Protein AF-A0A662KPY4-F1 (afdb_monomer_lite)

Radius of gyration: 17.24 Å; chains: 1; bounding box: 40×24×36 Å

pLDDT: mean 90.25, std 9.87, range [57.12, 98.25]

Secondary structure (DSSP, 8-state):
---GGGSSSSTTPPPTTS--HHHHHHHHHHHTSPPEEEEEETTEEEEEE--

Foldseek 3Di:
DPDPVVQQPDQPGADPVGDRVVVVVVVVVVVVDWDWDWDDDPPDIDIDTDD

Sequence (51 aa):
MIPRTAYDWEITVFSPDGRLFQVEYAREAVKRGTTTVGIKFKNGIALIVDK

Structure (mmCIF, N/CA/C/O backbone):
data_AF-A0A662KPY4-F1
#
_entry.id   AF-A0A662KPY4-F1
#
loop_
_atom_site.group_PDB
_atom_site.id
_atom_site.type_symbol
_atom_site.label_atom_id
_atom_site.label_alt_id
_atom_site.label_comp_id
_atom_site.label_asym_id
_atom_site.label_entity_id
_atom_site.label_seq_id
_atom_site.pdbx_PDB_ins_code
_atom_site.Cartn_x
_atom_site.Cartn_y
_atom_site.Cartn_z
_atom_site.occupancy
_atom_site.B_iso_or_equiv
_atom_site.auth_seq_id
_atom_site.auth_comp_id
_atom_site.auth_asym_id
_atom_site.auth_atom_id
_atom_site.pdbx_PDB_model_num
ATOM 1 N N . MET A 1 1 ? 18.834 -13.395 -22.167 1.00 57.12 1 MET A N 1
ATOM 2 C CA . MET A 1 1 ? 17.988 -12.815 -21.103 1.00 57.12 1 MET A CA 1
ATOM 3 C C . MET A 1 1 ? 18.090 -11.307 -21.234 1.00 57.12 1 MET A C 1
ATOM 5 O O . MET A 1 1 ? 19.200 -10.798 -21.167 1.00 57.12 1 MET A O 1
ATOM 9 N N . ILE A 1 2 ? 16.992 -10.617 -21.542 1.00 60.91 2 ILE A N 1
ATOM 10 C CA . ILE A 1 2 ? 17.004 -9.151 -21.643 1.00 60.91 2 ILE A CA 1
ATOM 11 C C . ILE A 1 2 ? 17.094 -8.595 -20.210 1.00 60.91 2 ILE A C 1
ATOM 13 O O . ILE A 1 2 ? 16.389 -9.113 -19.338 1.00 60.91 2 ILE A O 1
ATOM 17 N N . PRO A 1 3 ? 17.970 -7.613 -19.925 1.00 67.44 3 PRO A N 1
ATOM 18 C CA . PRO A 1 3 ? 18.084 -7.036 -18.591 1.00 67.44 3 PRO A CA 1
ATOM 19 C C . PRO A 1 3 ? 16.740 -6.493 -18.101 1.00 67.44 3 PRO A C 1
ATOM 21 O O . PRO A 1 3 ? 15.999 -5.887 -18.869 1.00 67.44 3 PRO A O 1
ATOM 24 N N . ARG A 1 4 ? 16.440 -6.658 -16.807 1.00 65.88 4 ARG A N 1
ATOM 25 C CA . ARG A 1 4 ? 15.240 -6.076 -16.172 1.00 65.88 4 ARG A CA 1
ATOM 26 C C . ARG A 1 4 ? 15.147 -4.561 -16.407 1.00 65.88 4 ARG A C 1
ATOM 28 O O . ARG A 1 4 ? 14.058 -4.043 -16.627 1.00 65.88 4 ARG A O 1
ATOM 35 N N . THR A 1 5 ? 16.305 -3.905 -16.458 1.00 71.00 5 THR A N 1
ATOM 36 C CA . THR A 1 5 ? 16.481 -2.480 -16.762 1.00 71.00 5 THR A CA 1
ATOM 37 C C . THR A 1 5 ? 16.039 -2.064 -18.169 1.00 71.00 5 THR A C 1
ATOM 39 O O . THR A 1 5 ? 15.891 -0.884 -18.453 1.00 71.00 5 THR A O 1
ATOM 42 N N . ALA A 1 6 ? 15.807 -3.008 -19.084 1.00 78.12 6 ALA A N 1
ATOM 43 C CA . ALA A 1 6 ? 15.281 -2.690 -20.410 1.00 78.12 6 ALA A CA 1
ATOM 44 C C . ALA A 1 6 ? 13.772 -2.392 -20.405 1.00 78.12 6 ALA A C 1
ATOM 46 O O . ALA A 1 6 ? 13.248 -1.932 -21.415 1.00 78.12 6 ALA A O 1
ATOM 47 N N . TYR A 1 7 ? 13.070 -2.667 -19.301 1.00 82.94 7 TYR A N 1
ATOM 48 C CA . TYR A 1 7 ? 11.612 -2.529 -19.203 1.00 82.94 7 TYR A CA 1
ATOM 49 C C . TYR A 1 7 ? 11.166 -1.560 -18.109 1.00 82.94 7 TYR A C 1
ATOM 51 O O . TYR A 1 7 ? 9.971 -1.366 -17.924 1.00 82.94 7 TYR A O 1
ATOM 59 N N . ASP A 1 8 ? 12.096 -0.965 -17.364 1.00 81.50 8 ASP A N 1
ATOM 60 C CA . ASP A 1 8 ? 11.774 -0.055 -16.268 1.00 81.50 8 ASP A CA 1
ATOM 61 C C . ASP A 1 8 ? 12.066 1.419 -16.571 1.00 81.50 8 ASP A C 1
ATOM 63 O O . ASP A 1 8 ? 11.941 2.254 -15.684 1.00 81.50 8 ASP A O 1
ATOM 67 N N . TRP A 1 9 ? 12.396 1.774 -17.810 1.00 83.12 9 TRP A N 1
ATOM 68 C CA . TRP A 1 9 ? 12.668 3.158 -18.215 1.00 83.12 9 TRP A CA 1
ATOM 69 C C . TRP A 1 9 ? 11.393 3.982 -18.486 1.00 83.12 9 TRP A C 1
ATOM 71 O O . TRP A 1 9 ? 11.441 5.208 -18.431 1.00 83.12 9 TRP A O 1
ATOM 81 N N . GLU A 1 10 ? 10.250 3.330 -18.721 1.00 87.69 10 GLU A N 1
ATOM 82 C CA . GLU A 1 10 ? 8.952 3.962 -18.994 1.00 87.69 10 GLU A CA 1
ATOM 83 C C . GLU A 1 10 ? 7.835 3.391 -18.105 1.00 87.69 10 GLU A C 1
ATOM 85 O O . GLU A 1 10 ? 7.833 2.213 -17.751 1.00 87.69 10 GLU A O 1
ATOM 90 N N . ILE A 1 11 ? 6.842 4.222 -17.760 1.00 88.50 11 ILE A N 1
ATOM 91 C CA . ILE A 1 11 ? 5.751 3.838 -16.843 1.00 88.50 11 ILE A CA 1
ATOM 92 C C . ILE A 1 11 ? 4.720 2.885 -17.469 1.00 88.50 11 ILE A C 1
ATOM 94 O O . ILE A 1 11 ? 4.059 2.137 -16.752 1.00 88.50 11 ILE A O 1
ATOM 98 N N . THR A 1 12 ? 4.584 2.895 -18.796 1.00 92.75 12 THR A N 1
ATOM 99 C CA . THR A 1 12 ? 3.590 2.108 -19.549 1.00 92.75 12 THR A CA 1
ATOM 100 C C . THR A 1 12 ? 4.163 0.855 -20.213 1.00 92.75 12 THR A C 1
ATOM 102 O O . THR A 1 12 ? 3.430 0.148 -20.903 1.00 92.75 12 THR A O 1
ATOM 105 N N . VAL A 1 13 ? 5.456 0.566 -20.034 1.00 92.00 13 VAL A N 1
ATOM 106 C CA . VAL A 1 13 ? 6.112 -0.593 -20.652 1.00 92.00 13 VAL A CA 1
ATOM 107 C C . VAL A 1 13 ? 5.918 -1.833 -19.787 1.00 92.00 13 VAL A C 1
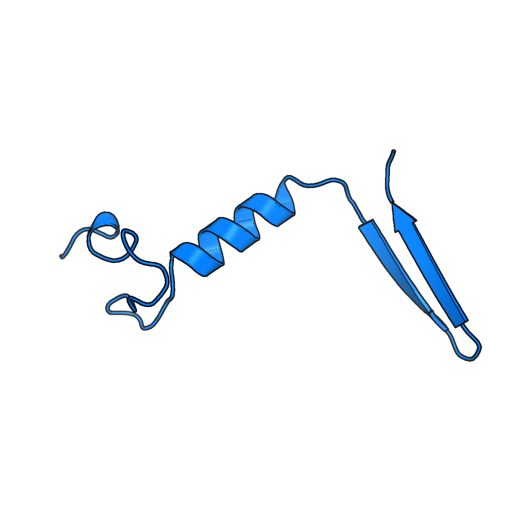ATOM 109 O O . VAL A 1 13 ? 6.317 -1.875 -18.624 1.00 92.00 13 VAL A O 1
ATOM 112 N N . PHE A 1 14 ? 5.327 -2.866 -20.384 1.00 92.69 14 PHE A N 1
ATOM 113 C CA . PHE A 1 14 ? 5.230 -4.185 -19.774 1.00 92.69 14 PHE A CA 1
ATOM 114 C C . PHE A 1 14 ? 6.541 -4.958 -19.935 1.00 92.69 14 PHE A C 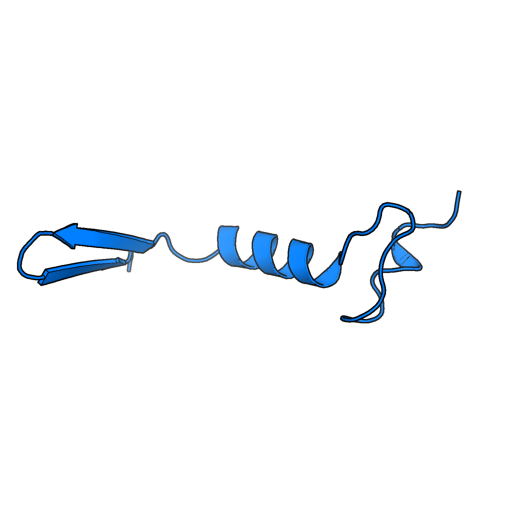1
ATOM 116 O O . PHE A 1 14 ? 7.143 -4.984 -21.010 1.00 92.69 14 PHE A O 1
ATOM 123 N N . SER A 1 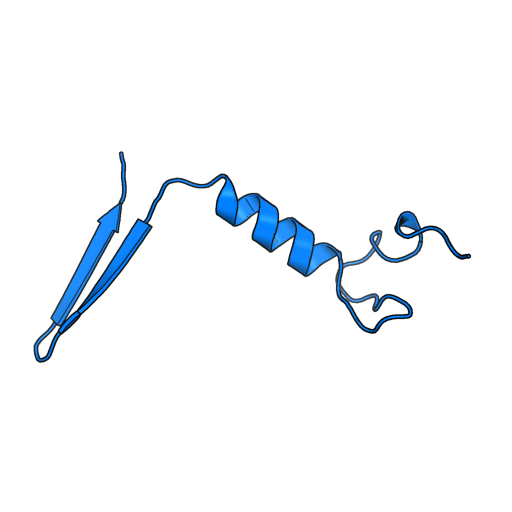15 ? 6.954 -5.637 -18.870 1.00 91.25 15 SER A N 1
ATOM 124 C CA . SER A 1 15 ? 8.023 -6.627 -18.912 1.00 91.25 15 SER A CA 1
ATOM 125 C C . SER A 1 15 ? 7.580 -7.905 -19.650 1.00 91.25 15 SER A C 1
ATOM 127 O O . SER A 1 15 ? 6.381 -8.130 -19.833 1.00 91.25 15 SER A O 1
ATOM 129 N N . PRO A 1 16 ? 8.509 -8.798 -20.040 1.00 90.06 16 PRO A N 1
ATOM 130 C CA . PRO A 1 16 ? 8.173 -10.063 -20.703 1.00 90.06 16 PRO A CA 1
ATOM 131 C C . PRO A 1 16 ? 7.266 -10.983 -19.876 1.00 90.06 16 PRO A C 1
ATOM 133 O O . PRO A 1 16 ? 6.559 -11.814 -20.436 1.00 90.06 16 PRO A O 1
ATOM 136 N N . ASP A 1 17 ? 7.282 -10.835 -18.550 1.00 91.25 17 ASP A N 1
ATOM 137 C CA . ASP A 1 17 ? 6.405 -11.521 -17.599 1.00 91.25 17 ASP A CA 1
ATOM 138 C C . ASP A 1 17 ? 5.110 -10.741 -17.281 1.00 91.25 17 ASP A C 1
ATOM 140 O O . ASP A 1 17 ? 4.364 -11.127 -16.385 1.00 91.25 17 ASP A O 1
ATOM 144 N N . GLY A 1 18 ? 4.812 -9.666 -18.022 1.00 92.06 18 GLY A N 1
ATOM 145 C CA . GLY A 1 18 ? 3.537 -8.944 -17.958 1.00 92.06 18 GLY A CA 1
ATOM 146 C C . GLY A 1 18 ? 3.403 -7.977 -16.781 1.00 92.06 18 GLY A C 1
ATOM 147 O O . GLY A 1 18 ? 2.288 -7.666 -16.365 1.00 92.06 18 GLY A O 1
ATOM 148 N N . ARG A 1 19 ? 4.516 -7.490 -16.225 1.00 92.88 19 ARG A N 1
ATOM 149 C CA . ARG A 1 19 ? 4.526 -6.597 -15.057 1.00 92.88 19 ARG A CA 1
ATOM 150 C C . ARG A 1 19 ? 4.904 -5.178 -15.443 1.00 92.88 19 ARG A C 1
ATOM 152 O O . ARG A 1 19 ? 5.621 -4.948 -16.411 1.00 92.88 19 ARG A O 1
ATOM 159 N N . LEU A 1 20 ? 4.464 -4.230 -14.621 1.00 94.44 20 LEU A N 1
ATOM 160 C CA . LEU A 1 20 ? 4.872 -2.830 -14.689 1.00 94.44 20 LEU A CA 1
ATOM 161 C C . LEU A 1 20 ? 5.842 -2.549 -13.544 1.00 94.44 20 LEU A C 1
ATOM 163 O O . LEU A 1 20 ? 5.425 -2.298 -12.411 1.00 94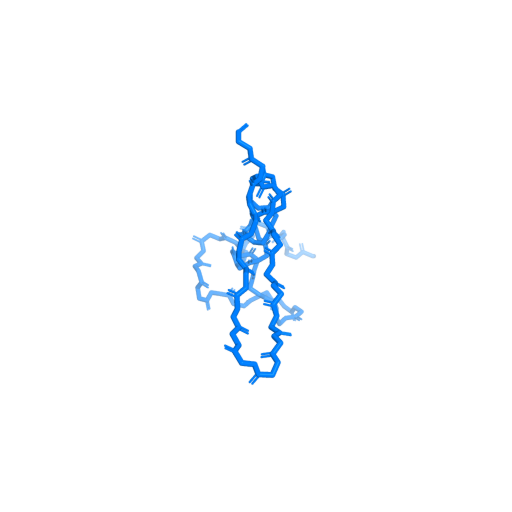.44 20 LEU A O 1
ATOM 167 N N . PHE A 1 21 ? 7.144 -2.602 -13.826 1.00 92.94 21 PHE A N 1
ATOM 168 C CA . PHE A 1 21 ? 8.167 -2.434 -12.789 1.00 92.94 21 PHE A CA 1
ATOM 169 C C . PHE A 1 21 ? 8.089 -1.070 -12.095 1.00 92.94 21 PHE A C 1
ATOM 171 O O . PHE A 1 21 ? 8.265 -1.003 -10.881 1.00 92.94 21 PHE A O 1
ATOM 178 N N . GLN A 1 22 ? 7.705 -0.013 -12.814 1.00 93.19 22 GLN A N 1
ATOM 179 C CA . GLN A 1 22 ? 7.485 1.313 -12.230 1.00 93.19 22 GLN A CA 1
ATOM 180 C C . GLN A 1 22 ? 6.381 1.331 -11.153 1.00 93.19 22 GLN A C 1
ATOM 182 O O . GLN A 1 22 ? 6.536 1.978 -10.117 1.00 93.19 22 GLN A O 1
ATOM 187 N N . VAL A 1 23 ? 5.300 0.558 -11.320 1.00 94.56 23 VAL A N 1
ATOM 188 C CA . VAL A 1 23 ? 4.238 0.434 -10.299 1.00 94.56 23 VAL A CA 1
ATOM 189 C C . VAL A 1 23 ? 4.746 -0.313 -9.065 1.00 94.56 23 VAL A C 1
ATOM 191 O O . VAL A 1 23 ? 4.408 0.032 -7.933 1.00 94.56 23 VAL A O 1
ATOM 194 N N . GLU A 1 24 ? 5.584 -1.327 -9.254 1.00 93.38 24 GLU A N 1
ATOM 195 C CA . GLU A 1 24 ? 6.173 -2.070 -8.140 1.00 93.38 24 GLU A CA 1
ATOM 196 C C . GLU A 1 24 ? 7.159 -1.224 -7.341 1.00 93.38 24 GLU A C 1
ATOM 198 O O . GLU A 1 24 ? 7.100 -1.226 -6.112 1.00 93.38 24 GLU A O 1
ATOM 203 N N . TYR A 1 25 ? 8.008 -0.450 -8.018 1.00 92.19 25 TYR A N 1
ATOM 204 C CA . TYR A 1 25 ? 8.900 0.500 -7.359 1.00 92.19 25 TYR A CA 1
ATOM 205 C C . TYR A 1 25 ? 8.112 1.538 -6.549 1.00 92.19 25 TYR A C 1
ATOM 207 O O . TYR A 1 25 ? 8.470 1.816 -5.403 1.00 92.19 25 TYR A O 1
ATOM 215 N N . ALA A 1 26 ? 6.985 2.033 -7.076 1.00 93.81 26 ALA A N 1
ATOM 216 C CA . ALA A 1 26 ? 6.089 2.909 -6.324 1.00 93.81 26 ALA A CA 1
ATOM 217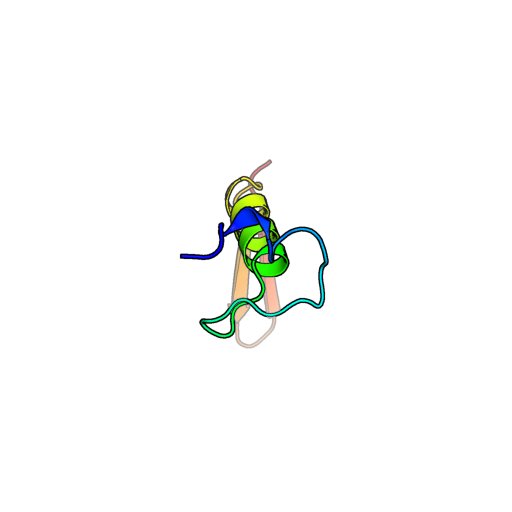 C C . ALA A 1 26 ? 5.525 2.225 -5.061 1.00 93.81 26 ALA A C 1
ATOM 219 O O . ALA A 1 26 ? 5.474 2.843 -3.997 1.00 93.81 26 ALA A O 1
ATOM 220 N N . ARG A 1 27 ? 5.162 0.933 -5.122 1.00 95.25 27 ARG A N 1
ATOM 221 C CA . ARG A 1 27 ? 4.723 0.176 -3.930 1.00 95.25 27 ARG A CA 1
ATOM 222 C C . ARG A 1 27 ? 5.835 0.021 -2.894 1.00 95.25 27 ARG A C 1
ATOM 224 O O . ARG A 1 27 ? 5.555 0.120 -1.702 1.00 95.25 27 ARG A O 1
ATOM 231 N N . GLU A 1 28 ? 7.079 -0.196 -3.315 1.00 94.69 28 GLU A N 1
ATOM 232 C CA . GLU A 1 28 ? 8.219 -0.249 -2.388 1.00 94.69 28 GLU A CA 1
ATOM 233 C C . GLU A 1 28 ? 8.482 1.102 -1.712 1.00 94.69 28 GLU A C 1
ATOM 235 O O . GLU A 1 28 ? 8.830 1.135 -0.532 1.00 94.69 28 GLU A O 1
ATOM 240 N N . ALA A 1 29 ? 8.260 2.220 -2.411 1.00 93.88 29 ALA A N 1
ATOM 241 C CA . ALA A 1 29 ? 8.331 3.547 -1.804 1.00 93.88 29 ALA A CA 1
ATOM 242 C C . ALA A 1 29 ? 7.258 3.734 -0.715 1.00 93.88 29 ALA A C 1
ATOM 244 O O . ALA A 1 29 ? 7.573 4.220 0.370 1.00 93.88 29 ALA A O 1
ATOM 245 N N . VAL A 1 30 ? 6.023 3.266 -0.946 1.00 95.25 30 VAL A N 1
ATOM 246 C CA . VAL A 1 30 ? 4.937 3.320 0.055 1.00 95.25 30 VAL A CA 1
ATOM 247 C C . VAL A 1 30 ? 5.291 2.542 1.325 1.00 95.25 30 VAL A C 1
ATOM 249 O O . VAL A 1 30 ? 5.004 3.014 2.421 1.00 95.25 30 VAL A O 1
ATOM 252 N N . LYS A 1 31 ? 5.967 1.391 1.214 1.00 93.00 31 LYS A N 1
ATOM 253 C CA . LYS A 1 31 ? 6.398 0.600 2.386 1.00 93.00 31 LYS A CA 1
ATOM 254 C C . LYS A 1 31 ? 7.391 1.328 3.295 1.00 93.00 31 LYS A C 1
ATOM 256 O O . LYS A 1 31 ? 7.530 0.949 4.451 1.00 93.00 31 LYS A O 1
ATOM 261 N N . ARG A 1 32 ? 8.105 2.327 2.770 1.00 93.62 32 ARG A N 1
ATOM 262 C CA . ARG A 1 32 ? 9.030 3.173 3.540 1.00 93.62 32 ARG A CA 1
ATOM 263 C C . ARG A 1 32 ? 8.338 4.392 4.154 1.00 93.62 32 ARG A C 1
ATOM 265 O O . ARG A 1 32 ? 8.981 5.124 4.897 1.00 93.62 32 ARG A O 1
ATOM 272 N N . GLY A 1 33 ? 7.073 4.633 3.809 1.00 92.94 33 GLY A N 1
ATOM 273 C CA . GLY A 1 33 ? 6.268 5.706 4.379 1.00 92.94 33 GLY A CA 1
ATOM 274 C C . GLY A 1 33 ? 5.844 5.416 5.816 1.00 92.94 33 GLY A C 1
ATOM 275 O O . GLY A 1 33 ? 5.953 4.293 6.311 1.00 92.94 33 GLY A O 1
ATOM 276 N N . THR A 1 34 ? 5.340 6.448 6.485 1.00 95.12 34 THR A N 1
ATOM 277 C CA . THR A 1 34 ? 4.875 6.347 7.866 1.00 95.12 34 THR A CA 1
ATOM 278 C C . THR A 1 34 ? 3.671 5.416 7.986 1.00 95.12 34 THR A C 1
ATOM 280 O O . THR A 1 34 ? 2.726 5.476 7.190 1.00 95.12 34 THR A O 1
ATOM 283 N N . THR A 1 35 ? 3.693 4.551 9.001 1.00 95.44 35 THR A N 1
ATOM 284 C CA . THR A 1 35 ? 2.625 3.574 9.230 1.00 95.44 35 THR A CA 1
ATOM 285 C C . THR A 1 35 ? 1.286 4.286 9.414 1.00 95.44 35 THR A C 1
ATOM 287 O O . THR A 1 35 ? 1.146 5.178 10.250 1.00 95.44 35 THR A O 1
ATOM 290 N N . THR A 1 36 ? 0.290 3.871 8.630 1.00 96.62 36 THR A N 1
ATOM 291 C CA . THR A 1 36 ? -1.069 4.421 8.655 1.00 96.62 36 THR A CA 1
ATOM 292 C C . THR A 1 36 ? -2.083 3.284 8.731 1.00 96.62 36 THR A C 1
ATOM 294 O O . THR A 1 36 ? -1.956 2.284 8.023 1.00 96.62 36 THR A O 1
ATOM 297 N N . VAL A 1 37 ? -3.109 3.440 9.566 1.00 97.12 37 VAL A N 1
ATOM 298 C CA . VAL A 1 37 ? -4.192 2.469 9.755 1.00 97.12 37 VAL A CA 1
ATOM 299 C C . VAL A 1 37 ? -5.539 3.151 9.538 1.00 97.12 37 VAL A C 1
ATOM 301 O O . VAL A 1 37 ? -5.819 4.199 10.116 1.00 97.12 37 VAL A O 1
ATOM 304 N N . GLY A 1 38 ? -6.392 2.535 8.719 1.00 97.75 38 GLY A N 1
ATOM 305 C CA . GLY A 1 38 ? -7.782 2.943 8.529 1.00 97.75 38 GLY A CA 1
ATOM 306 C C . GLY A 1 38 ? -8.746 1.886 9.058 1.00 97.75 38 GLY A C 1
ATOM 307 O O . GLY A 1 38 ? -8.631 0.713 8.709 1.00 97.75 38 GLY A O 1
ATOM 308 N N . ILE A 1 39 ? -9.713 2.296 9.878 1.00 98.06 39 ILE A N 1
ATOM 309 C CA . ILE A 1 39 ? -10.730 1.418 10.470 1.00 98.06 39 ILE A CA 1
ATOM 310 C C . ILE A 1 39 ? -12.110 1.909 10.036 1.00 98.06 39 ILE A C 1
ATOM 312 O O . ILE A 1 39 ? -12.476 3.048 10.310 1.00 98.06 39 ILE A O 1
ATOM 316 N N . LYS A 1 40 ? -12.899 1.041 9.395 1.00 98.25 40 LYS A N 1
ATOM 317 C CA . LYS A 1 40 ? -14.310 1.294 9.066 1.00 98.25 40 LYS A CA 1
ATOM 318 C C . LYS A 1 40 ? -15.211 0.579 10.071 1.00 98.25 40 LYS A C 1
ATOM 320 O O . LYS A 1 40 ? -15.041 -0.613 10.307 1.00 98.25 40 LYS A O 1
ATOM 325 N N . PHE A 1 41 ? -16.206 1.277 10.606 1.00 97.56 41 PHE A N 1
ATOM 326 C CA . PHE A 1 41 ? -17.237 0.722 11.487 1.00 97.56 41 PHE A CA 1
ATOM 327 C C . PHE A 1 41 ? -18.629 1.202 11.058 1.00 97.56 41 PHE A C 1
ATOM 329 O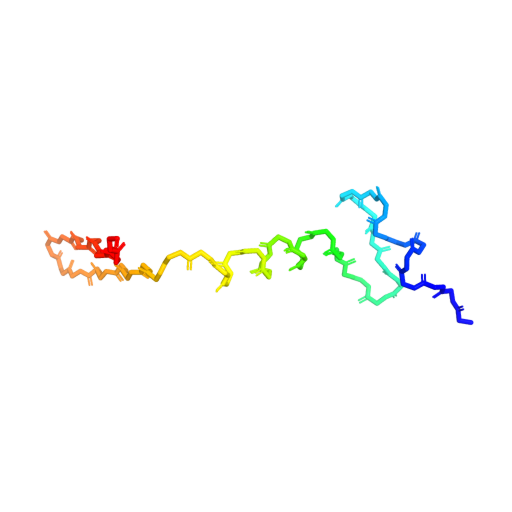 O . PHE A 1 41 ? -18.762 2.048 10.176 1.00 97.56 41 PHE A O 1
ATOM 336 N N . LYS A 1 42 ? -19.688 0.627 11.645 1.00 97.81 42 LYS A N 1
ATOM 337 C CA . LYS A 1 42 ? -21.080 0.784 11.175 1.00 97.81 42 LYS A CA 1
ATOM 338 C C . LYS A 1 42 ? -21.493 2.243 10.928 1.00 97.81 42 LYS A C 1
ATOM 340 O O . LYS A 1 42 ? -22.203 2.510 9.967 1.00 97.81 42 LYS A O 1
ATOM 345 N N . ASN A 1 43 ? -21.015 3.157 11.770 1.00 97.12 43 ASN A N 1
ATOM 346 C CA . ASN A 1 43 ? -21.422 4.561 11.773 1.00 97.12 43 ASN A CA 1
ATOM 347 C C . ASN A 1 43 ? -20.256 5.531 11.514 1.00 97.12 43 ASN A C 1
ATOM 349 O O . ASN A 1 43 ? -20.378 6.710 11.831 1.00 97.12 43 ASN A O 1
ATOM 353 N N . GLY A 1 44 ? -19.111 5.066 11.001 1.00 97.88 44 GLY A N 1
ATOM 354 C CA . GLY A 1 44 ? -17.974 5.962 10.798 1.00 97.88 44 GLY A CA 1
ATOM 355 C C . GLY A 1 44 ? -16.674 5.298 10.365 1.00 97.88 44 GLY A C 1
ATOM 356 O O . GLY A 1 44 ? -16.608 4.101 10.075 1.00 97.88 44 GLY A O 1
ATOM 357 N N . ILE A 1 45 ? -15.635 6.126 10.293 1.00 98.25 45 ILE A N 1
ATOM 358 C CA . ILE A 1 45 ? -14.277 5.754 9.896 1.00 98.25 45 ILE A CA 1
ATOM 359 C C . ILE A 1 45 ? -13.298 6.441 10.853 1.00 98.25 45 ILE A C 1
ATOM 361 O O . ILE A 1 45 ? -13.511 7.593 11.226 1.00 98.25 45 ILE A O 1
ATOM 365 N N . ALA A 1 46 ? -12.228 5.746 11.232 1.00 97.75 46 ALA A N 1
ATOM 366 C CA . ALA A 1 46 ? -11.080 6.311 11.932 1.00 97.75 46 ALA A CA 1
ATOM 367 C C . ALA A 1 46 ? -9.819 6.147 11.074 1.00 97.75 46 ALA A C 1
ATOM 369 O O . ALA A 1 46 ? -9.594 5.076 10.508 1.00 97.75 46 ALA A O 1
ATOM 370 N N . LEU A 1 47 ? -9.004 7.199 10.991 1.00 97.94 47 LEU A N 1
ATOM 371 C CA . LEU A 1 47 ? -7.681 7.186 10.366 1.00 97.94 47 LEU A CA 1
ATOM 372 C C . LEU A 1 47 ? -6.644 7.508 11.440 1.00 97.94 47 LEU A C 1
ATOM 374 O O . LEU A 1 47 ? -6.780 8.503 12.150 1.00 97.94 47 LEU A O 1
ATOM 378 N N . ILE A 1 48 ? -5.637 6.654 11.570 1.00 97.56 48 ILE A N 1
ATOM 379 C CA . ILE A 1 48 ? -4.577 6.752 12.574 1.00 97.56 48 ILE A CA 1
ATOM 380 C C . ILE A 1 48 ? -3.251 6.748 11.821 1.00 97.56 48 ILE A C 1
ATOM 382 O O . ILE A 1 48 ? -3.024 5.871 10.989 1.00 97.56 48 ILE A O 1
ATOM 386 N N . VAL A 1 49 ? -2.389 7.719 12.102 1.00 96.88 49 VAL A N 1
ATOM 387 C CA . VAL A 1 49 ? -1.063 7.852 11.491 1.00 96.88 49 VAL A CA 1
ATOM 388 C C . VAL A 1 49 ? -0.029 8.024 12.595 1.00 96.88 49 VAL A C 1
ATOM 390 O O . VAL A 1 49 ? -0.294 8.716 13.580 1.00 96.88 49 VAL A O 1
ATOM 393 N N . ASP A 1 50 ? 1.112 7.356 12.454 1.00 94.81 50 ASP A N 1
ATOM 394 C CA . ASP A 1 50 ? 2.274 7.612 13.308 1.00 94.81 50 ASP A CA 1
ATOM 395 C C . ASP A 1 50 ? 2.855 9.007 12.987 1.00 94.81 50 ASP A C 1
ATOM 397 O O . ASP A 1 50 ? 2.753 9.461 11.846 1.00 94.81 50 ASP A O 1
ATOM 401 N N . LYS A 1 51 ? 3.357 9.743 13.987 1.00 78.62 51 LYS A N 1
ATOM 402 C CA . LYS A 1 51 ? 3.732 11.164 13.829 1.00 78.62 51 LYS A CA 1
ATOM 403 C C . LYS A 1 51 ? 5.211 11.354 13.527 1.00 78.62 51 LYS A C 1
ATOM 405 O O . LYS A 1 51 ? 6.033 10.805 14.288 1.00 78.62 51 LYS A O 1
#